Protein AF-A0A5C8L8N2-F1 (afdb_monomer_lite)

Sequence (62 aa):
MMIDINNPGWYKNAIARVKQNIKVVEQSNYEEDEKKKLLEIYEKQLRKYKRKMKSFFLKSTY

Radius of gyration: 14.27 Å; chains: 1; bounding box: 42×18×37 Å

Secondary structure (DSSP, 8-state):
----TT-HHHHHHHHHHHHHHHHHHHHS---HHHHHHHHHHHHHHHHHHHHHHHHHHHHT--

Foldseek 3Di:
DPDPPLDLVVLVVVLVVLVVVLVCLVPDPDDPVVSVVSNVVSVVVNVVSVVSSVVSVVVVVD

Structure (mmCIF, N/CA/C/O backbone):
data_AF-A0A5C8L8N2-F1
#
_entry.id   AF-A0A5C8L8N2-F1
#
loop_
_atom_site.group_PDB
_atom_site.id
_atom_site.type_symbol
_atom_site.label_atom_id
_atom_site.label_alt_id
_atom_site.label_comp_id
_atom_site.label_asym_id
_atom_site.label_entity_id
_atom_site.label_seq_id
_atom_site.pdbx_PDB_ins_code
_atom_site.Cartn_x
_atom_site.Cartn_y
_atom_site.Cartn_z
_atom_site.occupancy
_atom_site.B_iso_or_equiv
_atom_site.auth_seq_id
_atom_site.auth_comp_id
_atom_site.auth_asym_id
_atom_site.auth_atom_id
_atom_site.pdbx_PDB_model_num
ATOM 1 N N . MET A 1 1 ? -2.676 -11.163 -21.236 1.00 46.62 1 MET A N 1
ATOM 2 C CA . MET A 1 1 ? -1.542 -10.247 -20.977 1.00 46.62 1 MET A CA 1
ATOM 3 C C . MET A 1 1 ? -0.702 -10.833 -19.857 1.00 46.62 1 MET A C 1
ATOM 5 O O . MET A 1 1 ? -1.197 -10.917 -18.738 1.00 46.62 1 MET A O 1
ATOM 9 N N . MET A 1 2 ? 0.518 -11.289 -20.149 1.00 52.91 2 MET A N 1
ATOM 10 C CA . MET A 1 2 ? 1.483 -11.613 -19.097 1.00 52.91 2 MET A CA 1
ATOM 11 C C . MET A 1 2 ? 1.884 -10.304 -18.418 1.00 52.91 2 MET A C 1
ATOM 13 O O . MET A 1 2 ? 2.318 -9.361 -19.072 1.00 52.91 2 MET A O 1
ATOM 17 N N . ILE A 1 3 ? 1.646 -10.211 -17.114 1.00 56.78 3 ILE A N 1
ATOM 18 C CA . ILE A 1 3 ? 2.081 -9.069 -16.322 1.00 56.78 3 ILE A CA 1
ATOM 19 C C . ILE A 1 3 ? 3.578 -9.257 -16.086 1.00 56.78 3 ILE A C 1
ATOM 21 O O . ILE A 1 3 ? 3.969 -10.091 -15.271 1.00 56.78 3 ILE A O 1
ATOM 25 N N . ASP A 1 4 ? 4.413 -8.492 -16.787 1.00 57.56 4 ASP A N 1
ATOM 26 C CA . ASP A 1 4 ? 5.848 -8.456 -16.516 1.00 57.56 4 ASP A CA 1
ATOM 27 C C . ASP A 1 4 ? 6.110 -7.846 -15.136 1.00 57.56 4 ASP A C 1
ATOM 29 O O . ASP A 1 4 ? 6.223 -6.633 -14.948 1.00 57.56 4 ASP A O 1
ATOM 33 N N . ILE A 1 5 ? 6.236 -8.725 -14.144 1.00 59.88 5 ILE A N 1
ATOM 34 C CA . ILE A 1 5 ? 6.512 -8.415 -12.732 1.00 59.88 5 ILE A CA 1
ATOM 35 C C . ILE A 1 5 ? 7.906 -7.774 -12.538 1.00 59.88 5 ILE A C 1
ATOM 37 O O . ILE A 1 5 ? 8.247 -7.320 -11.444 1.00 59.88 5 ILE A O 1
ATOM 41 N N . ASN A 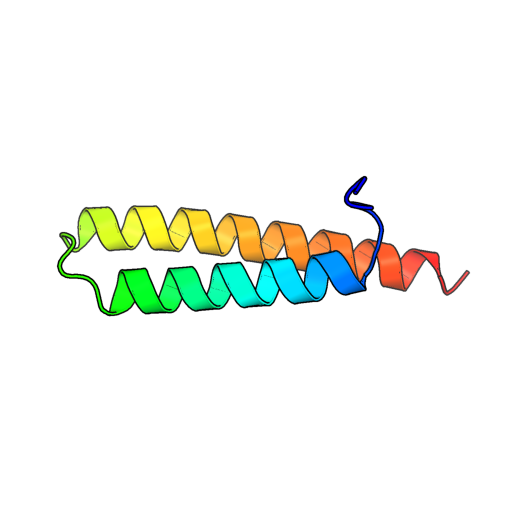1 6 ? 8.718 -7.733 -13.598 1.00 63.12 6 ASN A N 1
ATOM 42 C CA . ASN A 1 6 ? 10.040 -7.109 -13.644 1.00 63.12 6 ASN A CA 1
ATOM 43 C C . ASN A 1 6 ? 10.029 -5.717 -14.300 1.00 63.12 6 ASN A C 1
ATOM 45 O O . ASN A 1 6 ? 11.072 -5.074 -14.374 1.00 63.12 6 ASN A O 1
ATOM 49 N N . ASN A 1 7 ? 8.873 -5.220 -14.753 1.00 69.69 7 ASN A N 1
ATOM 50 C CA . ASN A 1 7 ? 8.786 -3.899 -15.365 1.00 69.69 7 ASN A CA 1
ATOM 51 C C . ASN A 1 7 ? 8.702 -2.797 -14.280 1.00 69.69 7 ASN A C 1
ATOM 53 O O . ASN A 1 7 ? 7.802 -2.832 -13.433 1.00 69.69 7 ASN A O 1
ATOM 57 N N . PRO A 1 8 ? 9.578 -1.774 -14.289 1.00 69.69 8 PRO A N 1
ATOM 58 C CA . PRO A 1 8 ? 9.500 -0.649 -13.352 1.00 69.69 8 PRO A CA 1
ATOM 59 C C . PRO A 1 8 ? 8.162 0.113 -13.424 1.00 69.69 8 PRO A C 1
ATOM 61 O O . PRO A 1 8 ? 7.712 0.658 -12.413 1.00 69.69 8 PRO A O 1
ATOM 64 N N . GLY A 1 9 ? 7.482 0.104 -14.577 1.00 76.75 9 GLY A N 1
ATOM 65 C CA . GLY A 1 9 ? 6.126 0.638 -14.732 1.00 76.75 9 GLY A CA 1
ATOM 66 C C . GLY A 1 9 ? 5.080 -0.128 -13.915 1.00 76.75 9 GLY A C 1
ATOM 67 O O . GLY A 1 9 ? 4.180 0.482 -13.334 1.00 76.75 9 GLY A O 1
ATOM 68 N N . TRP A 1 10 ? 5.243 -1.447 -13.769 1.00 84.06 10 TRP A N 1
ATOM 69 C CA . TRP A 1 10 ? 4.362 -2.263 -12.933 1.00 84.06 10 TRP A CA 1
ATOM 70 C C . TRP A 1 10 ? 4.491 -1.892 -11.453 1.00 84.06 10 TRP A C 1
ATOM 72 O O . TRP A 1 10 ? 3.482 -1.678 -10.783 1.00 84.06 10 TRP A O 1
ATOM 82 N N . TYR A 1 11 ? 5.721 -1.720 -10.952 1.00 81.12 11 TYR A N 1
ATOM 83 C CA . TYR A 1 11 ? 5.952 -1.313 -9.561 1.00 81.12 11 TYR A CA 1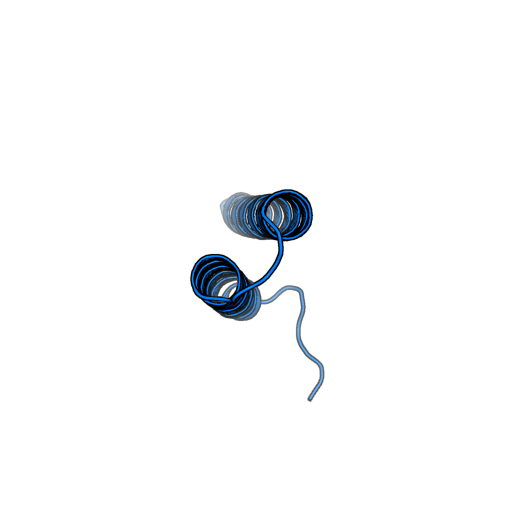
ATOM 84 C C . TYR A 1 11 ? 5.385 0.077 -9.251 1.00 81.12 11 TYR A C 1
ATOM 86 O O . TYR A 1 11 ? 4.820 0.263 -8.173 1.00 81.12 11 TYR A O 1
ATOM 94 N N . LYS A 1 12 ? 5.468 1.039 -10.184 1.00 84.00 12 LYS A N 1
ATOM 95 C CA . LYS A 1 12 ? 4.821 2.356 -10.027 1.00 84.00 12 LYS A CA 1
ATOM 96 C C . LYS A 1 12 ? 3.305 2.219 -9.843 1.00 84.00 12 LYS A C 1
ATOM 98 O O . LYS A 1 12 ? 2.757 2.777 -8.891 1.00 84.00 12 LYS A O 1
ATOM 103 N N . ASN A 1 13 ? 2.651 1.422 -10.688 1.00 88.12 13 ASN A N 1
ATOM 104 C CA . ASN A 1 13 ? 1.207 1.183 -10.609 1.00 88.12 13 ASN A CA 1
ATOM 105 C C . ASN A 1 13 ? 0.811 0.401 -9.347 1.00 88.12 13 ASN A C 1
ATOM 107 O O . ASN A 1 13 ? -0.180 0.736 -8.697 1.00 88.12 13 ASN A O 1
ATOM 111 N N . ALA A 1 14 ? 1.603 -0.598 -8.950 1.00 86.56 14 ALA A N 1
ATOM 112 C CA . ALA A 1 14 ? 1.384 -1.361 -7.724 1.00 86.56 14 ALA A CA 1
ATOM 113 C C . ALA A 1 14 ? 1.495 -0.468 -6.475 1.00 86.56 14 ALA A C 1
ATOM 115 O O . ALA A 1 14 ? 0.635 -0.521 -5.600 1.00 86.56 14 ALA A O 1
ATOM 116 N N . ILE A 1 15 ? 2.503 0.411 -6.413 1.00 87.56 15 ILE A N 1
ATOM 117 C CA . ILE A 1 15 ? 2.663 1.390 -5.327 1.00 87.56 15 ILE A CA 1
ATOM 118 C C . ILE A 1 15 ? 1.478 2.365 -5.287 1.00 87.56 15 ILE A C 1
ATOM 120 O O . ILE A 1 15 ? 0.987 2.672 -4.201 1.00 87.56 15 ILE A O 1
ATOM 124 N N . ALA A 1 16 ? 1.010 2.846 -6.444 1.00 89.75 16 ALA A N 1
ATOM 125 C CA . ALA A 1 16 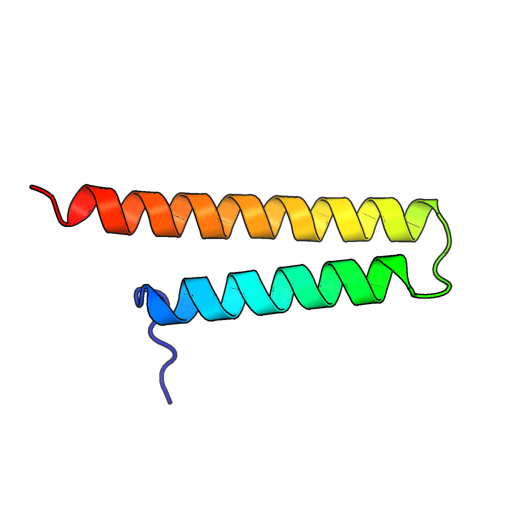? -0.148 3.735 -6.522 1.00 89.75 16 ALA A CA 1
ATOM 126 C C . ALA A 1 16 ? -1.425 3.060 -5.989 1.00 89.75 16 ALA A C 1
ATOM 128 O O . ALA A 1 16 ? -2.129 3.656 -5.175 1.00 89.75 16 ALA A O 1
ATOM 129 N N . ARG A 1 17 ? -1.667 1.793 -6.356 1.00 90.69 17 ARG A N 1
ATOM 130 C CA . ARG A 1 17 ? -2.792 0.999 -5.833 1.00 90.69 17 ARG A CA 1
ATOM 131 C C . ARG A 1 17 ? -2.708 0.775 -4.327 1.00 90.69 17 ARG A C 1
ATOM 133 O O . ARG A 1 17 ? -3.694 0.983 -3.635 1.00 90.69 17 ARG A O 1
ATOM 140 N N . VAL A 1 18 ? -1.5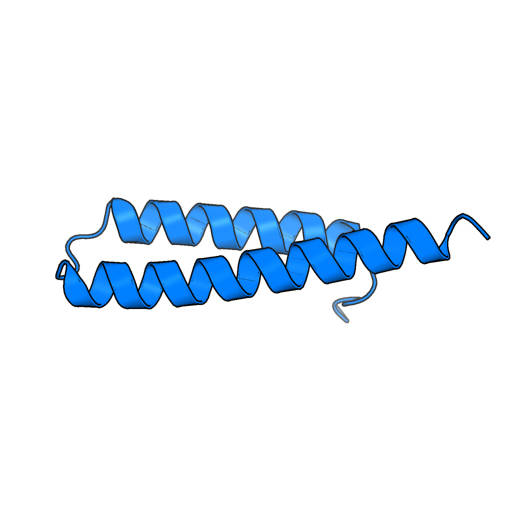36 0.414 -3.796 1.00 91.25 18 VAL A N 1
ATOM 141 C CA . VAL A 1 18 ? -1.368 0.232 -2.341 1.00 91.25 18 VAL A CA 1
ATOM 142 C C . VAL A 1 18 ? -1.664 1.533 -1.589 1.00 91.25 18 VAL A C 1
ATOM 144 O O . VAL A 1 18 ? -2.345 1.502 -0.571 1.00 91.25 18 VAL A O 1
ATOM 147 N N . LYS A 1 19 ? -1.226 2.689 -2.105 1.00 90.38 19 LYS A N 1
ATOM 148 C CA . LYS A 1 19 ? -1.562 3.995 -1.511 1.00 90.38 19 LYS A CA 1
ATOM 149 C C . LYS A 1 19 ? -3.059 4.306 -1.561 1.00 90.38 19 LYS A C 1
ATOM 151 O O . LYS A 1 19 ? -3.576 4.889 -0.616 1.00 90.38 19 LYS A O 1
ATOM 156 N N . GLN A 1 20 ? -3.744 3.947 -2.646 1.00 92.69 20 GLN A N 1
ATOM 157 C CA . GLN A 1 20 ? -5.200 4.088 -2.724 1.00 92.69 20 GLN A CA 1
ATOM 158 C C . GLN A 1 20 ? -5.895 3.194 -1.695 1.00 92.69 20 GLN A C 1
ATOM 160 O O . GLN A 1 20 ? -6.762 3.679 -0.981 1.00 92.69 20 GLN A O 1
ATOM 165 N N . ASN A 1 21 ? -5.462 1.941 -1.543 1.00 90.00 21 ASN A N 1
ATOM 166 C CA . ASN A 1 21 ? -6.021 1.031 -0.543 1.00 90.00 21 ASN A CA 1
ATOM 167 C C . ASN A 1 21 ? -5.812 1.542 0.888 1.00 90.00 21 ASN A C 1
ATOM 169 O O . ASN A 1 21 ? -6.729 1.448 1.693 1.00 90.00 21 ASN A O 1
ATOM 173 N N . ILE A 1 22 ? -4.651 2.135 1.189 1.00 90.69 22 ILE A N 1
ATOM 174 C CA . ILE A 1 22 ? -4.398 2.795 2.481 1.00 90.69 22 ILE A CA 1
ATOM 175 C C . ILE A 1 22 ? -5.430 3.900 2.731 1.00 90.69 22 ILE A C 1
ATOM 177 O O . ILE A 1 22 ? -6.079 3.885 3.771 1.00 90.69 22 ILE A O 1
ATOM 181 N N . LYS A 1 23 ? -5.662 4.790 1.755 1.00 92.12 23 LYS A N 1
ATOM 182 C CA . LYS A 1 23 ? -6.676 5.852 1.880 1.00 92.12 23 LYS A CA 1
ATOM 183 C C . LYS A 1 23 ? -8.085 5.297 2.086 1.00 92.12 23 LYS A C 1
ATOM 185 O O . LYS A 1 23 ? -8.831 5.823 2.902 1.00 92.12 23 LYS A O 1
ATOM 190 N N . VAL A 1 24 ? -8.442 4.233 1.365 1.00 91.31 24 VAL A N 1
ATOM 191 C CA . VAL A 1 24 ? -9.746 3.570 1.520 1.00 91.31 24 VAL A CA 1
ATOM 192 C C . VAL A 1 24 ? -9.889 2.995 2.927 1.00 91.31 24 VAL A C 1
ATOM 194 O O . VAL A 1 24 ? -10.937 3.160 3.536 1.00 91.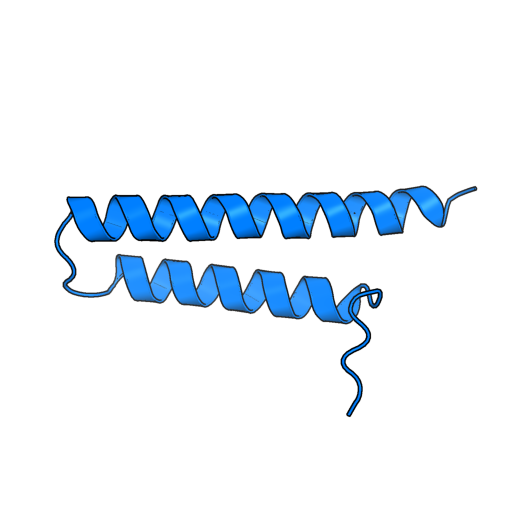31 24 VAL A O 1
ATOM 197 N N . VAL A 1 25 ? -8.845 2.371 3.477 1.00 89.12 25 VAL A N 1
ATOM 198 C CA . VAL A 1 25 ? -8.864 1.853 4.855 1.00 89.12 25 VAL A CA 1
ATOM 199 C C . VAL A 1 25 ? -8.957 2.980 5.879 1.00 89.12 25 VAL A C 1
ATOM 201 O O . VAL A 1 25 ? -9.741 2.874 6.817 1.00 89.12 25 VAL A O 1
ATOM 204 N N . GLU A 1 26 ? -8.228 4.079 5.696 1.00 87.69 26 GLU A N 1
ATOM 205 C CA . GLU A 1 26 ? -8.317 5.244 6.586 1.00 87.69 26 GLU A CA 1
ATOM 206 C C . GLU A 1 26 ? -9.742 5.817 6.624 1.00 87.69 26 GLU A C 1
ATOM 208 O O . GLU A 1 26 ? -10.278 6.063 7.707 1.00 87.69 26 GLU A O 1
ATOM 213 N N . GLN A 1 27 ? -10.373 5.951 5.452 1.00 89.81 27 GLN A N 1
ATOM 214 C CA . GLN A 1 27 ? -11.723 6.501 5.278 1.00 89.81 27 GLN A CA 1
ATOM 215 C C . GLN A 1 27 ? -12.854 5.508 5.575 1.00 89.81 27 GLN A C 1
ATOM 217 O O . GLN A 1 27 ? -14.005 5.914 5.720 1.00 89.81 27 GLN A O 1
ATOM 222 N N . SER A 1 28 ? -12.555 4.212 5.634 1.00 89.00 28 SER A N 1
ATOM 223 C CA . SER A 1 28 ? -13.542 3.177 5.942 1.00 89.00 28 SER A CA 1
ATOM 224 C C . SER A 1 28 ? -14.008 3.245 7.396 1.00 89.00 28 SER A C 1
ATOM 226 O O . SER A 1 28 ? -13.375 3.879 8.238 1.00 89.00 28 SER A O 1
ATOM 228 N N . ASN A 1 29 ? -15.080 2.526 7.716 1.00 89.00 29 ASN A N 1
ATOM 229 C CA . ASN A 1 29 ? -15.613 2.442 9.074 1.00 89.00 29 ASN A CA 1
ATOM 230 C C . ASN A 1 29 ? -15.137 1.189 9.839 1.00 89.00 29 ASN A C 1
ATOM 232 O O . ASN A 1 29 ? -15.835 0.726 10.733 1.00 89.00 29 ASN A O 1
ATOM 236 N N . TYR A 1 30 ? -13.984 0.615 9.466 1.00 86.81 30 TYR A N 1
ATOM 237 C CA . TYR A 1 30 ? -13.380 -0.500 10.209 1.00 86.81 30 TYR A CA 1
ATOM 238 C C . TYR A 1 30 ? -13.049 -0.098 11.651 1.00 86.81 30 TYR A C 1
ATOM 240 O O . TYR A 1 30 ? -12.735 1.067 11.920 1.00 86.81 30 TYR A O 1
ATOM 248 N N . GLU A 1 31 ? -13.048 -1.079 12.552 1.00 91.12 31 GLU A N 1
ATOM 249 C CA . GLU A 1 31 ? -12.555 -0.893 13.916 1.00 91.12 31 GLU A CA 1
ATOM 250 C C . GLU A 1 31 ? -11.079 -0.47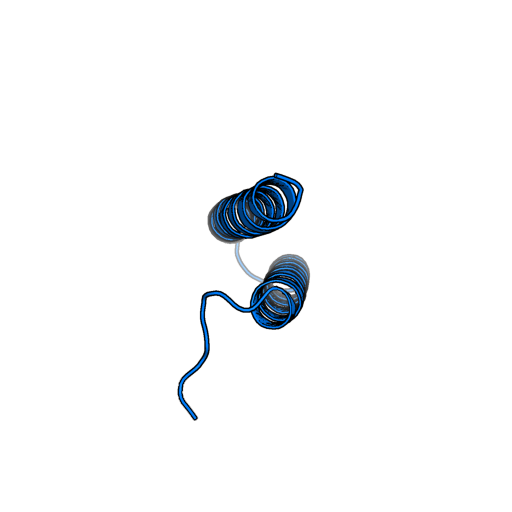3 13.911 1.00 91.12 31 GLU A C 1
ATOM 252 O O . GLU A 1 31 ? -10.311 -0.846 13.021 1.00 91.12 31 GLU A O 1
ATOM 257 N N . GLU A 1 32 ? -10.660 0.305 14.912 1.00 87.44 32 GLU A N 1
ATOM 258 C CA . GLU A 1 32 ? -9.288 0.825 14.997 1.00 87.44 32 GLU A CA 1
ATOM 259 C C . GLU A 1 32 ? -8.228 -0.284 14.943 1.00 87.44 32 GLU A C 1
ATOM 261 O O . GLU A 1 32 ? -7.221 -0.143 14.243 1.00 87.44 32 GLU A O 1
ATOM 266 N N . ASP A 1 33 ? -8.476 -1.416 15.604 1.00 91.62 33 ASP A N 1
ATOM 267 C CA . ASP A 1 33 ? -7.562 -2.560 15.594 1.00 91.62 33 ASP A CA 1
ATOM 268 C C . ASP A 1 33 ? -7.472 -3.233 14.218 1.00 91.62 33 ASP A C 1
ATOM 270 O O . ASP A 1 33 ? -6.386 -3.626 13.774 1.00 91.62 33 ASP A O 1
ATOM 274 N N . GLU A 1 34 ? -8.592 -3.334 13.500 1.00 90.69 34 GLU A N 1
ATOM 275 C CA . GLU A 1 34 ? -8.622 -3.867 12.138 1.00 90.69 34 GLU A CA 1
ATOM 276 C C . GLU A 1 34 ? -7.949 -2.914 11.149 1.00 90.69 34 GLU A C 1
ATOM 278 O O . GLU A 1 34 ? -7.119 -3.348 10.342 1.00 90.69 34 GLU A O 1
ATOM 283 N N . LYS A 1 35 ? -8.216 -1.605 11.259 1.00 92.00 35 LYS A N 1
ATOM 284 C CA . LYS A 1 35 ? -7.524 -0.571 10.476 1.00 92.00 35 LYS A CA 1
ATOM 285 C C . LYS A 1 35 ? -6.024 -0.667 10.672 1.00 92.00 35 LYS A C 1
ATOM 287 O O . LYS A 1 35 ? -5.283 -0.691 9.692 1.00 92.00 35 LYS A O 1
ATOM 292 N N . LYS A 1 36 ? -5.564 -0.773 11.918 1.00 90.50 36 LYS A N 1
ATOM 293 C CA . LYS A 1 36 ? -4.139 -0.845 12.242 1.00 90.50 36 LYS A CA 1
ATOM 294 C C . LYS A 1 36 ? -3.476 -2.078 11.625 1.00 90.50 36 LYS A C 1
ATOM 296 O O . LYS A 1 36 ? -2.428 -1.944 10.992 1.00 90.50 36 LYS A O 1
ATOM 301 N N . LYS A 1 37 ? -4.109 -3.254 11.721 1.00 93.62 37 LYS A N 1
ATOM 302 C CA . LYS A 1 37 ? -3.616 -4.492 11.084 1.00 93.62 37 LYS A CA 1
ATOM 303 C C . LYS A 1 37 ? -3.547 -4.362 9.561 1.00 93.62 37 LYS A C 1
ATOM 305 O O . LYS A 1 37 ? -2.539 -4.729 8.955 1.00 93.62 37 LYS A O 1
ATOM 310 N N . LEU A 1 38 ? -4.591 -3.819 8.936 1.00 90.88 38 LEU A N 1
ATOM 311 C CA . LEU A 1 38 ? -4.641 -3.617 7.487 1.00 90.88 38 LEU A CA 1
ATOM 312 C C . LEU A 1 38 ? -3.570 -2.629 7.016 1.00 90.88 38 LEU A C 1
ATOM 314 O O . LEU A 1 38 ? -2.839 -2.919 6.066 1.00 90.88 38 LEU A O 1
ATOM 318 N N . LEU A 1 39 ? -3.428 -1.496 7.703 1.00 90.50 39 LEU A N 1
ATOM 319 C CA . LEU A 1 39 ? -2.399 -0.501 7.413 1.00 90.50 39 LEU A CA 1
ATOM 320 C C . LEU A 1 39 ? -0.995 -1.100 7.527 1.00 90.50 39 LEU A C 1
ATOM 322 O O . LEU A 1 39 ? -0.179 -0.904 6.627 1.00 90.50 39 LEU A O 1
ATOM 326 N N . GLU A 1 40 ? -0.728 -1.911 8.552 1.00 93.44 40 GLU A N 1
ATOM 327 C CA . GLU A 1 40 ? 0.570 -2.571 8.716 1.00 93.44 40 GLU A CA 1
ATOM 328 C C . GLU A 1 40 ? 0.887 -3.532 7.553 1.00 93.44 40 GLU A C 1
ATOM 330 O O . GLU A 1 40 ? 2.017 -3.571 7.048 1.00 93.44 40 GLU A O 1
ATOM 335 N N . ILE A 1 41 ? -0.110 -4.284 7.072 1.00 93.12 41 ILE A N 1
ATOM 336 C CA . ILE A 1 41 ? 0.035 -5.166 5.903 1.00 93.12 41 ILE A CA 1
ATOM 337 C C . ILE A 1 41 ? 0.356 -4.343 4.651 1.00 93.12 41 ILE A C 1
ATOM 339 O O . ILE A 1 41 ? 1.306 -4.665 3.922 1.00 93.12 41 ILE A O 1
ATOM 343 N N . TYR A 1 42 ? -0.397 -3.270 4.404 1.00 90.81 42 TYR A N 1
ATOM 344 C CA . TYR A 1 42 ? -0.185 -2.414 3.238 1.00 90.81 42 TYR A CA 1
ATOM 345 C C . TYR A 1 42 ? 1.160 -1.689 3.290 1.00 90.81 42 TYR A C 1
ATOM 347 O O . TYR A 1 42 ? 1.851 -1.605 2.273 1.00 90.81 42 TYR A O 1
ATOM 355 N N . GLU A 1 43 ? 1.604 -1.248 4.464 1.00 90.62 43 GLU A N 1
ATOM 356 C CA . GLU A 1 43 ? 2.936 -0.679 4.639 1.00 90.62 43 GLU A CA 1
ATOM 357 C C . GLU A 1 43 ? 4.048 -1.688 4.343 1.00 90.62 43 GLU A C 1
ATOM 359 O O . GLU A 1 43 ? 5.011 -1.359 3.638 1.00 90.62 43 GLU A O 1
ATOM 364 N N . LYS A 1 44 ? 3.932 -2.926 4.845 1.00 92.69 44 LYS A N 1
ATOM 365 C CA . LYS A 1 44 ? 4.897 -3.998 4.548 1.00 92.69 44 LYS A CA 1
ATOM 366 C C . LYS A 1 44 ? 4.972 -4.257 3.042 1.00 92.69 44 LYS A C 1
ATOM 368 O O . LYS A 1 44 ? 6.074 -4.359 2.490 1.00 92.69 44 LYS A O 1
ATOM 373 N N . GLN A 1 45 ? 3.829 -4.290 2.352 1.00 88.75 45 GLN A N 1
ATOM 374 C CA . GLN A 1 45 ? 3.786 -4.409 0.891 1.00 88.75 45 GLN A CA 1
ATOM 375 C C . GLN A 1 45 ? 4.440 -3.210 0.192 1.00 88.75 45 GLN A C 1
ATOM 377 O O . GLN A 1 45 ? 5.264 -3.398 -0.708 1.00 88.75 45 GLN A O 1
ATOM 382 N N . LEU A 1 46 ? 4.154 -1.984 0.637 1.00 89.56 46 LEU A N 1
ATOM 383 C CA . LEU A 1 46 ? 4.738 -0.761 0.084 1.00 89.56 46 LEU A CA 1
ATOM 384 C C . LEU A 1 46 ? 6.271 -0.772 0.188 1.00 89.56 46 LEU A C 1
ATOM 386 O O . LEU A 1 46 ? 6.964 -0.464 -0.786 1.00 89.56 46 LEU A O 1
ATOM 390 N N . ARG A 1 47 ? 6.816 -1.166 1.348 1.00 88.56 47 ARG A N 1
ATOM 391 C CA . ARG A 1 47 ? 8.268 -1.299 1.563 1.00 88.56 47 ARG A CA 1
ATOM 392 C C . ARG A 1 47 ? 8.869 -2.363 0.644 1.00 88.56 47 ARG A C 1
ATOM 394 O O . ARG A 1 47 ? 9.912 -2.116 0.037 1.00 88.56 47 ARG A O 1
ATOM 401 N N . LYS A 1 48 ? 8.201 -3.512 0.480 1.00 87.62 48 LYS A N 1
ATOM 402 C CA . LYS A 1 48 ? 8.635 -4.590 -0.427 1.00 87.62 48 LYS A CA 1
ATOM 403 C C . LYS A 1 48 ? 8.714 -4.106 -1.878 1.00 87.62 48 LYS A C 1
ATOM 405 O O . LYS A 1 48 ? 9.733 -4.333 -2.532 1.00 87.62 48 LYS A O 1
ATOM 410 N N . TYR A 1 49 ? 7.695 -3.396 -2.364 1.00 86.50 49 TYR A N 1
ATOM 411 C CA . TYR A 1 49 ? 7.683 -2.855 -3.727 1.00 86.50 49 TYR A CA 1
ATOM 412 C C . TYR A 1 49 ? 8.735 -1.763 -3.934 1.00 86.50 49 TYR A C 1
ATOM 414 O O . TYR A 1 49 ? 9.477 -1.827 -4.913 1.00 86.50 49 TYR A O 1
ATOM 422 N N . LYS A 1 50 ? 8.892 -0.825 -2.989 1.00 83.12 50 LYS A N 1
ATOM 423 C CA . LYS A 1 50 ? 9.957 0.193 -3.042 1.00 83.12 50 LYS A CA 1
ATOM 424 C C . LYS A 1 50 ? 11.356 -0.431 -3.062 1.00 83.12 50 LYS A C 1
ATOM 426 O O . LYS A 1 50 ? 12.201 0.001 -3.842 1.00 83.12 50 LYS A O 1
ATOM 431 N N . ARG A 1 51 ? 11.605 -1.462 -2.243 1.00 85.25 51 ARG A N 1
ATOM 432 C CA . ARG A 1 51 ? 12.902 -2.161 -2.196 1.00 85.25 51 ARG A CA 1
ATOM 433 C C . ARG A 1 51 ? 13.207 -2.879 -3.508 1.00 85.25 51 ARG A C 1
ATOM 435 O O . ARG A 1 51 ? 14.321 -2.754 -4.008 1.00 85.25 51 ARG A O 1
ATOM 442 N N . LYS A 1 52 ? 12.226 -3.579 -4.089 1.00 81.94 52 LYS A N 1
ATOM 443 C CA . LYS A 1 52 ? 12.384 -4.202 -5.411 1.00 81.94 52 LYS A CA 1
ATOM 444 C C . LYS A 1 52 ? 12.651 -3.154 -6.490 1.00 81.94 52 LYS A C 1
ATOM 446 O O . LYS A 1 52 ? 13.618 -3.299 -7.223 1.00 81.94 52 LYS A O 1
ATOM 451 N N . MET A 1 53 ? 11.886 -2.061 -6.514 1.00 80.00 53 MET A N 1
ATOM 452 C CA . MET A 1 53 ? 12.087 -0.965 -7.467 1.00 80.00 53 MET A CA 1
ATOM 453 C C . MET A 1 53 ? 13.497 -0.356 -7.360 1.00 80.00 53 MET A C 1
ATOM 455 O O . MET A 1 53 ? 14.157 -0.167 -8.377 1.00 80.00 53 MET A O 1
ATOM 459 N N . LYS A 1 54 ? 14.001 -0.130 -6.136 1.00 77.06 54 LYS A N 1
ATOM 460 C CA . LYS A 1 54 ? 15.376 0.341 -5.901 1.00 77.06 54 LYS A CA 1
ATOM 461 C C . LYS A 1 54 ? 16.425 -0.673 -6.374 1.00 77.06 54 LYS A C 1
ATOM 463 O O . LYS A 1 54 ? 17.411 -0.279 -6.983 1.00 77.06 54 LYS A O 1
ATOM 468 N N . SER A 1 55 ? 16.202 -1.968 -6.138 1.00 71.38 55 SER A N 1
ATOM 469 C CA . SER A 1 55 ? 17.105 -3.034 -6.594 1.00 71.38 55 SER A CA 1
ATOM 470 C C . SER A 1 55 ? 17.160 -3.161 -8.119 1.00 71.38 55 SER A C 1
ATOM 472 O O . SER A 1 55 ? 18.212 -3.510 -8.642 1.00 71.38 55 SER A O 1
ATOM 474 N N . PHE A 1 56 ? 16.058 -2.883 -8.824 1.00 65.19 56 PHE A N 1
ATOM 475 C CA . PHE A 1 56 ? 16.046 -2.801 -10.288 1.00 65.19 56 PHE A CA 1
ATOM 476 C C . PHE A 1 56 ? 16.835 -1.590 -10.789 1.00 65.19 56 PHE A C 1
ATOM 478 O O . PHE A 1 56 ? 17.616 -1.722 -11.724 1.00 65.19 56 PHE A O 1
ATOM 485 N N . PHE A 1 57 ? 16.686 -0.435 -10.135 1.00 61.69 57 PHE A N 1
ATOM 486 C CA . PHE A 1 57 ? 17.392 0.787 -10.525 1.00 61.69 57 PHE A CA 1
ATOM 487 C C . PHE A 1 57 ? 18.913 0.678 -10.331 1.00 61.69 57 PHE A C 1
ATOM 489 O O . PHE A 1 57 ? 19.664 1.090 -11.204 1.00 61.69 57 PHE A O 1
ATOM 496 N N . LEU A 1 58 ? 19.367 0.061 -9.233 1.00 59.16 58 LEU A N 1
ATOM 497 C CA . LEU A 1 58 ? 20.796 -0.152 -8.958 1.00 59.16 58 LEU A CA 1
ATOM 498 C C . LEU A 1 58 ? 21.463 -1.190 -9.873 1.00 59.16 58 LEU A C 1
ATOM 500 O O . LEU A 1 58 ? 22.663 -1.100 -10.113 1.00 59.16 58 LEU A O 1
ATOM 504 N N . LYS A 1 59 ? 20.712 -2.176 -10.380 1.00 56.75 59 LYS A N 1
ATOM 505 C CA . LYS A 1 59 ? 21.246 -3.177 -11.319 1.00 56.75 59 LYS A CA 1
ATOM 506 C C . LYS A 1 59 ? 21.452 -2.632 -12.733 1.00 56.75 59 LYS A C 1
ATOM 508 O O . LYS A 1 59 ? 22.155 -3.267 -13.500 1.00 56.75 59 LYS A O 1
ATOM 513 N N . SER A 1 60 ? 20.830 -1.503 -13.074 1.00 50.38 60 SER A N 1
ATOM 514 C CA . SER A 1 60 ? 20.928 -0.886 -14.404 1.00 50.38 60 SER A CA 1
ATOM 515 C C . SER A 1 60 ? 22.076 0.125 -14.525 1.00 50.38 60 SER A C 1
ATOM 517 O O . SER A 1 60 ? 22.256 0.702 -15.592 1.00 50.38 60 SER A O 1
ATOM 519 N N . THR A 1 61 ? 22.806 0.380 -13.437 1.00 50.59 61 THR A N 1
ATOM 520 C CA . THR A 1 61 ? 23.915 1.348 -13.363 1.00 50.59 61 THR A CA 1
ATOM 521 C C . THR A 1 61 ? 25.301 0.691 -13.308 1.00 50.59 61 THR A C 1
ATOM 523 O O . THR A 1 61 ? 26.264 1.365 -12.955 1.00 50.59 61 THR A O 1
ATOM 526 N N . TYR A 1 62 ? 25.401 -0.600 -13.639 1.00 43.00 62 TYR A N 1
ATOM 527 C CA . TYR A 1 62 ? 26.658 -1.331 -13.839 1.00 43.00 62 TYR A CA 1
ATOM 528 C C . TYR A 1 62 ? 26.686 -1.953 -15.230 1.00 43.00 62 TYR A C 1
ATOM 530 O O . TYR A 1 62 ? 25.616 -2.448 -15.653 1.00 43.00 62 TYR A O 1
#

pLDDT: mean 80.65, std 14.18, range [43.0, 93.62]